Protein AF-A0A402BWG5-F1 (afdb_monomer_lite)

Structure (mmCIF, N/CA/C/O backbone):
data_AF-A0A402BWG5-F1
#
_entry.id   AF-A0A402BWG5-F1
#
loop_
_atom_site.group_PDB
_atom_site.id
_atom_site.type_symbol
_atom_site.label_atom_id
_atom_site.label_alt_id
_atom_site.label_comp_id
_atom_site.label_asym_id
_atom_site.label_entity_id
_atom_site.label_seq_id
_atom_site.pdbx_PDB_ins_code
_atom_site.Cartn_x
_atom_site.Cartn_y
_atom_site.Cartn_z
_atom_site.occupancy
_atom_site.B_iso_or_equiv
_atom_site.auth_seq_id
_atom_site.auth_comp_id
_atom_site.auth_asym_id
_atom_site.auth_atom_id
_atom_site.pdbx_PDB_model_num
ATOM 1 N N . MET A 1 1 ? 23.281 -3.514 -38.849 1.00 50.16 1 MET A N 1
ATOM 2 C CA . MET A 1 1 ? 23.095 -3.887 -37.431 1.00 50.16 1 MET A CA 1
ATOM 3 C C . MET A 1 1 ? 21.697 -4.448 -37.285 1.00 50.16 1 MET A C 1
ATOM 5 O O . MET A 1 1 ? 20.755 -3.724 -37.580 1.00 50.16 1 MET A O 1
ATOM 9 N N . THR A 1 2 ? 21.556 -5.719 -36.915 1.00 50.47 2 THR A N 1
ATOM 10 C CA . THR A 1 2 ? 20.242 -6.296 -36.602 1.00 50.47 2 THR A CA 1
ATOM 11 C C . THR A 1 2 ? 19.797 -5.735 -35.250 1.00 50.47 2 THR A C 1
ATOM 13 O O . THR A 1 2 ? 20.552 -5.877 -34.286 1.00 50.47 2 THR A O 1
ATOM 16 N N . PRO A 1 3 ? 18.654 -5.038 -35.162 1.00 55.41 3 PRO A N 1
ATOM 17 C CA . PRO A 1 3 ? 18.152 -4.541 -33.888 1.00 55.41 3 PRO A CA 1
ATOM 18 C C . PRO A 1 3 ? 17.793 -5.724 -32.986 1.00 55.41 3 PRO A C 1
ATOM 20 O O . PRO A 1 3 ? 17.192 -6.694 -33.445 1.00 55.41 3 PRO A O 1
ATOM 23 N N . MET A 1 4 ? 18.189 -5.645 -31.717 1.00 57.97 4 MET A N 1
ATOM 24 C CA . MET A 1 4 ? 17.785 -6.623 -30.716 1.00 57.97 4 MET A CA 1
ATOM 25 C C . MET A 1 4 ? 16.373 -6.289 -30.253 1.00 57.97 4 MET A C 1
ATOM 27 O O . MET A 1 4 ? 16.090 -5.145 -29.894 1.00 57.97 4 MET A O 1
ATOM 31 N N . PHE A 1 5 ? 15.490 -7.277 -30.287 1.00 58.53 5 PHE A N 1
ATOM 32 C CA . PHE A 1 5 ? 14.117 -7.126 -29.841 1.00 58.53 5 PHE A CA 1
ATOM 33 C C . PHE A 1 5 ? 13.966 -7.716 -28.448 1.00 58.53 5 PHE A C 1
ATOM 35 O O . PHE A 1 5 ? 14.447 -8.816 -28.158 1.00 58.53 5 PHE A O 1
ATOM 42 N N . PHE A 1 6 ? 13.270 -6.978 -27.599 1.00 61.81 6 PHE A N 1
ATOM 43 C CA . PHE A 1 6 ? 12.939 -7.403 -26.256 1.00 61.81 6 PHE A CA 1
ATOM 44 C C . PHE A 1 6 ? 11.432 -7.255 -26.058 1.00 61.81 6 PHE A C 1
ATOM 46 O O . PHE A 1 6 ? 10.832 -6.238 -26.418 1.00 61.81 6 PHE A O 1
ATOM 53 N N . GLU A 1 7 ? 10.837 -8.292 -25.491 1.00 60.81 7 GLU A N 1
ATOM 54 C CA . GLU A 1 7 ? 9.484 -8.272 -24.966 1.00 60.81 7 GLU A CA 1
ATOM 55 C C . GLU A 1 7 ? 9.582 -8.109 -23.459 1.00 60.81 7 GLU A C 1
ATOM 57 O O . GLU A 1 7 ? 10.241 -8.884 -22.771 1.00 60.81 7 GLU A O 1
ATOM 62 N N . PHE A 1 8 ? 8.917 -7.096 -22.936 1.00 64.94 8 PHE A N 1
ATOM 63 C CA . PHE A 1 8 ? 8.830 -6.866 -21.510 1.00 64.94 8 PHE A CA 1
ATOM 64 C C . PHE A 1 8 ? 7.376 -7.038 -21.112 1.00 64.94 8 PHE A C 1
ATOM 66 O O . PHE A 1 8 ? 6.477 -6.471 -21.728 1.00 64.94 8 PHE A O 1
ATOM 73 N N . THR A 1 9 ? 7.127 -7.845 -20.095 1.00 60.91 9 THR A N 1
ATOM 74 C CA . THR A 1 9 ? 5.796 -7.986 -19.519 1.00 60.91 9 THR A CA 1
ATOM 75 C C . THR A 1 9 ? 5.826 -7.367 -18.136 1.00 60.91 9 THR A C 1
ATOM 77 O O . THR A 1 9 ? 6.516 -7.844 -17.241 1.00 60.91 9 THR A O 1
ATOM 80 N N . PHE A 1 10 ? 5.071 -6.291 -17.963 1.00 60.91 10 PHE A N 1
ATOM 81 C CA . PHE A 1 10 ? 4.740 -5.775 -16.648 1.00 60.91 10 PHE A CA 1
ATOM 82 C C . PHE A 1 10 ? 3.522 -6.536 -16.162 1.00 60.91 10 PHE A C 1
ATOM 84 O O . PHE A 1 10 ? 2.439 -6.437 -16.735 1.00 60.91 10 PHE A O 1
ATOM 91 N N . SER A 1 11 ? 3.706 -7.333 -15.123 1.00 56.22 11 SER A N 1
ATOM 92 C CA . SER A 1 11 ? 2.601 -7.994 -14.453 1.00 56.22 11 SER A CA 1
ATOM 93 C C . SER A 1 11 ? 2.355 -7.336 -13.106 1.00 56.22 11 SER A C 1
ATOM 95 O O . SER A 1 11 ? 3.247 -6.755 -12.485 1.00 56.22 11 SER A O 1
ATOM 97 N N . TYR A 1 12 ? 1.108 -7.384 -12.666 1.00 59.41 12 TYR A N 1
ATOM 98 C CA . TYR A 1 12 ? 0.710 -6.771 -11.417 1.00 59.41 12 TYR A CA 1
ATOM 99 C C . TYR A 1 12 ? -0.179 -7.709 -10.600 1.00 59.41 12 TYR A C 1
ATOM 101 O O . TYR A 1 12 ? -0.837 -8.597 -11.137 1.00 59.41 12 TYR A O 1
ATOM 109 N N . ASP A 1 13 ? -0.154 -7.527 -9.282 1.00 50.00 13 ASP A N 1
ATOM 110 C CA . ASP A 1 13 ? -0.846 -8.349 -8.294 1.00 50.00 13 ASP A CA 1
ATOM 111 C C . ASP A 1 13 ? -2.076 -7.606 -7.733 1.00 50.00 13 ASP A C 1
ATOM 113 O O . ASP A 1 13 ? -1.952 -6.860 -6.768 1.00 50.00 13 ASP A O 1
ATOM 117 N N . ALA A 1 14 ? -3.234 -7.769 -8.393 1.00 41.91 14 ALA A N 1
ATOM 118 C CA . ALA A 1 14 ? -4.644 -7.524 -8.000 1.00 41.91 14 ALA A CA 1
ATOM 119 C C . ALA A 1 14 ? -5.084 -6.300 -7.140 1.00 41.91 14 ALA A C 1
ATOM 121 O O . ALA A 1 14 ? -6.280 -6.120 -6.930 1.00 41.91 14 ALA A O 1
ATOM 122 N N . ARG A 1 15 ? -4.201 -5.435 -6.645 1.00 49.88 15 ARG A N 1
ATOM 123 C CA . ARG A 1 15 ? -4.491 -4.306 -5.743 1.00 49.88 15 ARG A CA 1
ATOM 124 C C . ARG A 1 15 ? -4.200 -2.919 -6.330 1.00 49.88 15 ARG A C 1
ATOM 126 O O . ARG A 1 15 ? -3.782 -2.033 -5.591 1.00 49.88 15 ARG A O 1
ATOM 133 N N . PHE A 1 16 ? -4.402 -2.713 -7.633 1.00 58.81 16 PHE A N 1
ATOM 134 C CA . PHE A 1 16 ? -4.144 -1.404 -8.229 1.00 58.81 16 PHE A CA 1
ATOM 135 C C . PHE A 1 16 ? -5.175 -0.435 -7.675 1.00 58.81 16 PHE A C 1
ATOM 137 O O . PHE A 1 16 ? -6.384 -0.663 -7.794 1.00 58.81 16 PHE A O 1
ATOM 144 N N . THR A 1 17 ? -4.710 0.673 -7.111 1.00 59.78 17 THR A N 1
ATOM 145 C CA . THR A 1 17 ? -5.584 1.835 -7.004 1.00 59.78 17 THR A CA 1
ATOM 146 C C . THR A 1 17 ? -5.885 2.328 -8.422 1.00 59.78 17 THR A C 1
ATOM 148 O O . THR A 1 17 ? -5.058 2.217 -9.333 1.00 59.78 17 THR A O 1
ATOM 151 N N . LYS A 1 18 ? -7.085 2.875 -8.653 1.00 62.50 18 LYS A N 1
ATOM 152 C CA . LYS A 1 18 ? -7.446 3.434 -9.971 1.00 62.50 18 LYS A CA 1
ATOM 153 C C . LYS A 1 18 ? -6.444 4.500 -10.447 1.00 62.50 18 LYS A C 1
ATOM 155 O O . LYS A 1 18 ? -6.257 4.665 -11.649 1.00 62.50 18 LYS A O 1
ATOM 160 N N . GLU A 1 19 ? -5.797 5.195 -9.514 1.00 68.25 19 GLU A N 1
ATOM 161 C CA . GLU A 1 19 ? -4.813 6.249 -9.780 1.00 68.25 19 GLU A CA 1
ATOM 162 C C . GLU A 1 19 ? -3.501 5.709 -10.357 1.00 68.25 19 GLU A C 1
ATOM 164 O O . GLU A 1 19 ? -2.990 6.240 -11.343 1.00 68.25 19 GLU A O 1
ATOM 169 N N . GLU A 1 20 ? -2.976 4.623 -9.793 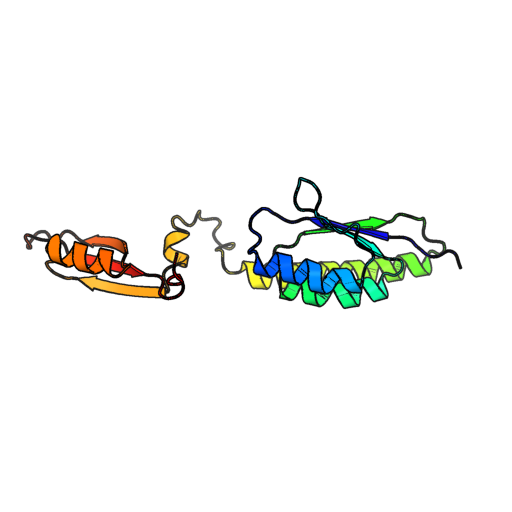1.00 68.00 20 GLU A N 1
ATOM 170 C CA . GLU A 1 20 ? -1.760 3.967 -10.280 1.00 68.00 20 GLU A CA 1
ATOM 171 C C . GLU A 1 20 ? -1.964 3.361 -11.681 1.00 68.00 20 GLU A C 1
ATOM 173 O O . GLU A 1 20 ? -1.091 3.483 -12.541 1.00 68.00 20 GLU A O 1
ATOM 178 N N . GLY A 1 21 ? -3.142 2.783 -11.947 1.00 64.62 21 GLY A N 1
ATOM 179 C CA . GLY A 1 21 ? -3.507 2.301 -13.284 1.00 64.62 21 GLY A CA 1
ATOM 180 C C . GLY A 1 21 ? -3.576 3.435 -14.316 1.00 64.62 21 GLY A C 1
ATOM 181 O O . GLY A 1 21 ? -2.997 3.332 -15.396 1.00 64.62 21 GLY A O 1
ATOM 182 N N . ALA A 1 22 ? -4.205 4.562 -13.965 1.00 69.00 22 ALA A N 1
ATOM 183 C CA . ALA A 1 22 ? -4.251 5.745 -14.828 1.00 69.00 22 ALA A CA 1
ATOM 184 C C . ALA A 1 22 ? -2.854 6.344 -15.083 1.00 69.00 22 ALA A C 1
ATOM 186 O O . ALA A 1 22 ? -2.560 6.805 -16.193 1.00 69.00 22 ALA A O 1
ATOM 187 N N . PHE A 1 23 ? -1.967 6.312 -14.082 1.00 75.00 23 PHE A N 1
ATOM 188 C CA . PHE A 1 23 ? -0.571 6.710 -14.245 1.00 75.0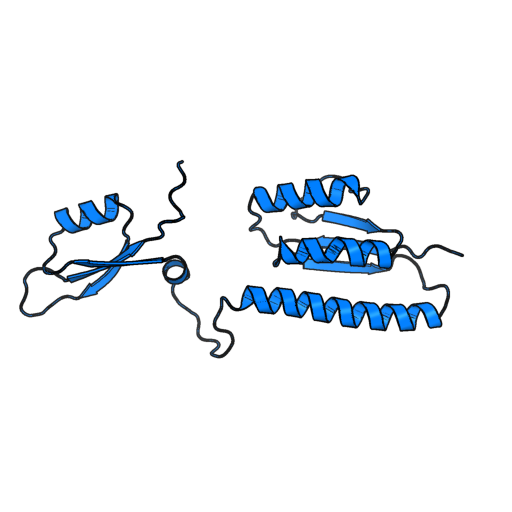0 23 PHE A CA 1
ATOM 189 C C . PHE A 1 23 ? 0.158 5.814 -15.248 1.00 75.00 23 PHE A C 1
ATOM 191 O O . PHE A 1 23 ? 0.788 6.338 -16.160 1.00 75.00 23 PHE A O 1
ATOM 198 N N . LEU A 1 24 ? 0.049 4.489 -15.133 1.00 67.88 24 LEU A N 1
ATOM 199 C CA . LEU A 1 24 ? 0.716 3.577 -16.064 1.00 67.88 24 LEU A CA 1
ATOM 200 C C . LEU A 1 24 ? 0.232 3.765 -17.498 1.00 67.88 24 LEU A C 1
ATOM 202 O O . LEU A 1 24 ? 1.062 3.918 -18.391 1.00 67.88 24 LEU A O 1
ATOM 206 N N . THR A 1 25 ? -1.081 3.847 -17.717 1.00 66.81 25 THR A N 1
ATOM 207 C CA . THR A 1 25 ? -1.640 4.071 -19.057 1.00 66.81 25 THR A CA 1
ATOM 208 C C . THR A 1 25 ? -1.179 5.410 -19.645 1.00 66.81 25 THR A C 1
ATOM 210 O O . THR A 1 25 ? -0.757 5.466 -20.798 1.00 66.81 25 THR A O 1
ATOM 213 N N . SER A 1 26 ? -1.184 6.491 -18.856 1.00 71.19 26 SER A N 1
ATOM 214 C CA . SER A 1 26 ? -0.749 7.819 -19.327 1.00 71.19 26 SER A CA 1
ATOM 215 C C . SER A 1 26 ? 0.767 7.954 -19.509 1.00 71.19 26 SER A C 1
ATOM 217 O O . SER A 1 26 ? 1.214 8.697 -20.381 1.00 71.19 26 SER A O 1
ATOM 219 N N . TYR A 1 27 ? 1.565 7.247 -18.707 1.00 72.25 27 TYR A N 1
ATOM 220 C CA . TYR A 1 27 ? 3.024 7.310 -18.745 1.00 72.25 27 TYR A CA 1
ATOM 221 C C . TYR A 1 27 ? 3.611 6.418 -19.845 1.00 72.25 27 TYR A C 1
ATOM 223 O O . TYR A 1 27 ? 4.553 6.816 -20.534 1.00 72.25 27 TYR A O 1
ATOM 231 N N . LEU A 1 28 ? 3.047 5.221 -20.021 1.00 67.19 28 LEU A N 1
ATOM 232 C CA . LEU A 1 28 ? 3.530 4.225 -20.972 1.00 67.19 28 LEU A CA 1
ATOM 233 C C . LEU A 1 28 ? 2.914 4.386 -22.367 1.00 67.19 28 LEU A C 1
ATOM 235 O O . LEU A 1 28 ? 3.634 4.205 -23.346 1.00 67.19 28 LEU A O 1
ATOM 239 N N . GLY A 1 29 ? 1.638 4.780 -22.470 1.00 61.91 29 GLY A N 1
ATOM 240 C CA . GLY A 1 29 ? 0.907 4.925 -23.740 1.00 61.91 29 GLY A CA 1
ATOM 241 C C . GLY A 1 29 ? 1.600 5.784 -24.811 1.00 61.91 29 GLY A C 1
ATOM 242 O O . GLY A 1 29 ? 1.681 5.365 -25.963 1.00 61.91 29 GLY A O 1
ATOM 243 N N . PRO A 1 30 ? 2.171 6.961 -24.484 1.00 64.38 30 PRO A N 1
ATOM 244 C CA . PRO A 1 30 ? 2.877 7.767 -25.478 1.00 64.38 30 PRO A CA 1
ATOM 245 C C . PRO A 1 30 ? 4.289 7.253 -25.806 1.00 64.38 30 PRO A C 1
ATOM 247 O O . PRO A 1 30 ? 4.845 7.625 -26.841 1.00 64.38 30 PRO A O 1
ATOM 250 N N . LYS A 1 31 ? 4.898 6.444 -24.928 1.00 62.47 31 LYS A N 1
ATOM 251 C CA . LYS A 1 31 ? 6.312 6.031 -25.020 1.00 62.47 31 LYS A CA 1
ATOM 252 C C . LYS A 1 31 ? 6.501 4.658 -25.651 1.00 62.47 31 LYS A C 1
ATOM 254 O O . LYS A 1 31 ? 7.502 4.409 -26.322 1.00 62.47 31 LYS A O 1
ATOM 259 N N . PHE A 1 32 ? 5.525 3.782 -25.472 1.00 58.53 32 PHE A N 1
ATOM 260 C CA . PHE A 1 32 ? 5.537 2.428 -25.985 1.00 58.53 32 PHE A CA 1
ATOM 261 C C . PHE A 1 32 ? 4.262 2.216 -26.787 1.00 58.53 32 PHE A C 1
ATOM 263 O O . PHE A 1 32 ? 3.189 2.615 -26.353 1.00 58.53 32 PHE A O 1
ATOM 270 N N . ARG A 1 33 ? 4.365 1.587 -27.964 1.00 48.53 33 ARG A N 1
ATOM 271 C CA . ARG A 1 33 ? 3.175 1.068 -28.651 1.00 48.53 33 ARG A CA 1
ATOM 272 C C . ARG A 1 33 ? 2.646 -0.087 -27.806 1.00 48.53 33 ARG A C 1
ATOM 274 O O . ARG A 1 33 ? 3.070 -1.223 -27.999 1.00 48.53 33 ARG A O 1
ATOM 281 N N . LEU A 1 34 ? 1.831 0.236 -26.815 1.00 50.94 34 LEU A N 1
ATOM 282 C CA . LEU A 1 34 ? 1.078 -0.728 -26.043 1.00 50.94 34 LEU A CA 1
ATOM 283 C C . LEU A 1 34 ? -0.031 -1.268 -26.947 1.00 50.94 34 LEU A C 1
ATOM 285 O O . LEU A 1 34 ? -0.706 -0.517 -27.646 1.00 50.94 34 LEU A O 1
ATOM 289 N N . GLU A 1 35 ? -0.204 -2.583 -26.965 1.00 51.03 35 GLU A N 1
ATOM 290 C CA . GLU A 1 35 ? -1.532 -3.128 -27.221 1.00 51.03 35 GLU A CA 1
ATOM 291 C C . GLU A 1 35 ? -2.339 -2.734 -25.972 1.00 51.03 35 GLU A C 1
ATOM 293 O O . GLU A 1 35 ? -2.055 -3.200 -24.873 1.00 51.03 35 GLU A O 1
ATOM 298 N N . ASP A 1 36 ? -3.188 -1.716 -26.129 1.00 53.28 36 ASP A N 1
ATOM 299 C CA . ASP A 1 36 ? -3.572 -0.718 -25.112 1.00 53.28 36 ASP A CA 1
ATOM 300 C C . ASP A 1 36 ? -4.448 -1.198 -23.938 1.00 53.28 36 ASP A C 1
ATOM 302 O O . ASP A 1 36 ? -4.932 -0.378 -23.157 1.00 53.28 36 ASP A O 1
ATOM 306 N N . GLU A 1 37 ? -4.630 -2.499 -23.736 1.00 56.34 37 GLU A N 1
ATOM 307 C CA . GLU A 1 37 ? -5.410 -3.005 -22.607 1.00 56.34 37 GLU A CA 1
ATOM 308 C C . GLU A 1 37 ? -4.619 -4.055 -21.827 1.00 56.34 37 GLU A C 1
ATOM 310 O O . GLU A 1 37 ? -3.964 -4.912 -22.431 1.00 56.34 37 GLU A O 1
ATOM 315 N N . PRO A 1 38 ? -4.642 -3.995 -20.480 1.00 59.78 38 PRO A N 1
ATOM 316 C CA . PRO A 1 38 ? -4.123 -5.097 -19.696 1.00 59.78 38 PRO A CA 1
ATOM 317 C C . PRO A 1 38 ? -4.846 -6.378 -20.119 1.00 59.78 38 PRO A C 1
ATOM 319 O O . PRO A 1 38 ? -6.049 -6.357 -20.383 1.00 59.78 38 PRO A O 1
ATOM 322 N N . ASP A 1 39 ? -4.123 -7.496 -20.174 1.00 64.12 39 ASP A N 1
ATOM 323 C CA . ASP A 1 39 ? -4.769 -8.782 -20.428 1.00 64.12 39 ASP A CA 1
ATOM 324 C C . ASP A 1 39 ? -5.813 -9.104 -19.338 1.00 64.12 39 ASP A C 1
ATOM 326 O O . ASP A 1 39 ? -5.920 -8.418 -18.319 1.00 64.12 39 ASP A O 1
ATOM 330 N N . GLU A 1 40 ? -6.582 -10.182 -19.513 1.00 59.81 40 GLU A N 1
ATOM 331 C CA . GLU A 1 40 ? -7.582 -10.630 -18.525 1.00 59.81 40 GLU A CA 1
ATOM 332 C C . GLU A 1 40 ? -7.001 -10.836 -17.106 1.00 59.81 40 GLU A C 1
ATOM 334 O O . GLU A 1 40 ? -7.746 -10.980 -16.138 1.00 59.81 40 GLU A O 1
ATOM 339 N N . GLN A 1 41 ? -5.670 -10.852 -16.970 1.00 58.53 41 GLN A N 1
ATOM 340 C CA . GLN A 1 41 ? -4.925 -11.010 -15.724 1.00 58.53 41 GLN A CA 1
ATOM 341 C C . GLN A 1 41 ? -4.280 -9.699 -15.234 1.00 58.53 41 GLN A C 1
ATOM 343 O O . GLN A 1 41 ? -3.497 -9.731 -14.283 1.00 58.53 41 GLN A O 1
ATOM 348 N N . GLY A 1 42 ? -4.592 -8.550 -15.840 1.00 61.25 42 GLY A N 1
ATOM 349 C CA . GLY A 1 42 ? -4.077 -7.250 -15.412 1.00 61.25 42 GLY A CA 1
ATOM 350 C C . GLY A 1 42 ? -2.642 -6.956 -15.863 1.00 61.25 42 GLY A C 1
ATOM 351 O O . GLY A 1 42 ? -1.977 -6.125 -15.242 1.00 61.25 42 GLY A O 1
ATOM 352 N N . ARG A 1 43 ? -2.117 -7.659 -16.877 1.00 62.75 43 ARG A N 1
ATOM 353 C CA . ARG A 1 43 ? -0.718 -7.523 -17.316 1.00 62.75 43 ARG A CA 1
ATOM 354 C C . ARG A 1 43 ? -0.595 -6.618 -18.530 1.00 62.75 43 ARG A C 1
ATOM 356 O O . ARG A 1 43 ? -1.300 -6.792 -19.518 1.00 62.75 43 ARG A O 1
ATOM 363 N N . TYR A 1 44 ? 0.382 -5.723 -18.485 1.00 64.06 44 TYR A N 1
ATOM 364 C CA . TYR A 1 44 ? 0.748 -4.842 -19.585 1.00 64.06 44 TYR A CA 1
ATOM 365 C C . TYR A 1 44 ? 1.952 -5.417 -20.326 1.00 64.06 44 TYR A C 1
ATOM 367 O O . TYR A 1 44 ? 3.019 -5.629 -19.745 1.00 64.06 44 TYR A O 1
ATOM 375 N N . LYS A 1 45 ? 1.805 -5.658 -21.628 1.00 63.75 45 LYS A N 1
ATOM 376 C CA . LYS A 1 45 ? 2.909 -6.109 -22.480 1.00 63.75 45 LYS A CA 1
ATOM 377 C C . LYS A 1 45 ? 3.492 -4.934 -23.240 1.00 63.75 45 LYS A C 1
ATOM 379 O O . LYS A 1 45 ? 2.804 -4.269 -24.004 1.00 63.75 45 LYS A O 1
ATOM 384 N N . ILE A 1 46 ? 4.780 -4.704 -23.040 1.00 65.12 46 ILE A N 1
ATOM 385 C CA . ILE A 1 46 ? 5.527 -3.609 -23.639 1.00 65.12 46 ILE A CA 1
ATOM 386 C C . ILE A 1 46 ? 6.633 -4.192 -24.508 1.00 65.12 46 ILE A C 1
ATOM 388 O O . ILE A 1 46 ? 7.591 -4.789 -24.019 1.00 65.12 46 ILE A O 1
ATOM 392 N N . ALA A 1 47 ? 6.540 -3.972 -25.814 1.00 61.53 47 ALA A N 1
ATOM 393 C CA . ALA A 1 47 ? 7.643 -4.251 -26.720 1.00 61.53 47 ALA A CA 1
ATOM 394 C C . ALA A 1 47 ? 8.529 -3.003 -26.839 1.00 61.53 47 ALA A C 1
ATOM 396 O O . ALA A 1 47 ? 8.067 -1.943 -27.267 1.00 61.53 47 ALA A O 1
ATOM 397 N N . SER A 1 48 ? 9.817 -3.126 -26.503 1.00 64.12 48 SER A N 1
ATOM 398 C CA . SER A 1 48 ? 10.802 -2.065 -26.749 1.00 64.12 48 SER A CA 1
ATOM 399 C C . SER A 1 48 ? 11.922 -2.559 -27.657 1.00 64.12 48 SER A C 1
ATOM 401 O O . SER A 1 48 ? 12.374 -3.702 -27.594 1.00 64.12 48 SER A O 1
ATOM 403 N N . ARG A 1 49 ? 12.379 -1.657 -28.528 1.00 60.47 49 ARG A N 1
ATOM 404 C CA . ARG A 1 49 ? 13.468 -1.900 -29.486 1.00 60.47 49 ARG A CA 1
ATOM 405 C C . ARG A 1 49 ? 14.849 -1.564 -28.915 1.00 60.47 49 ARG A C 1
ATOM 407 O O . ARG A 1 49 ? 15.840 -1.733 -29.617 1.00 60.47 49 ARG A O 1
ATOM 414 N N . SER A 1 50 ? 14.922 -1.031 -27.691 1.00 68.75 50 SER A N 1
ATOM 415 C CA . SER A 1 50 ? 16.182 -0.616 -27.067 1.00 68.75 50 SER A CA 1
ATOM 416 C C . SER A 1 50 ? 16.150 -0.748 -25.545 1.00 68.75 50 SER A C 1
ATOM 418 O O . SER A 1 50 ? 15.243 -0.235 -24.884 1.00 68.75 50 SER A O 1
ATOM 420 N N . TRP A 1 51 ? 17.191 -1.389 -25.005 1.00 67.50 51 TRP A N 1
ATOM 421 C CA . TRP A 1 51 ? 17.453 -1.501 -23.570 1.00 67.50 51 TRP A CA 1
ATOM 422 C C . TRP A 1 51 ? 17.690 -0.138 -22.908 1.00 67.50 51 TRP A C 1
ATOM 424 O O . TRP A 1 51 ? 17.189 0.103 -21.815 1.00 67.50 51 TRP A O 1
ATOM 434 N N . ASP A 1 52 ? 18.393 0.779 -23.577 1.00 69.94 52 ASP A N 1
ATOM 435 C CA . ASP A 1 52 ? 18.729 2.087 -22.999 1.00 69.94 52 ASP A CA 1
ATOM 436 C C . ASP A 1 52 ? 17.491 2.978 -22.839 1.00 69.94 52 ASP A C 1
ATOM 438 O O . ASP A 1 52 ? 17.323 3.639 -21.815 1.00 69.94 52 ASP A O 1
ATOM 442 N N . ILE A 1 53 ? 16.596 2.947 -23.834 1.00 68.75 53 ILE A N 1
ATOM 443 C CA . ILE A 1 53 ? 15.309 3.658 -23.788 1.00 68.75 53 ILE A CA 1
ATOM 444 C C . ILE A 1 53 ? 14.451 3.076 -22.663 1.00 68.75 53 ILE A C 1
ATOM 446 O O . ILE A 1 53 ? 13.947 3.803 -21.815 1.00 68.75 53 ILE A O 1
ATOM 450 N N . PHE A 1 54 ? 14.372 1.747 -22.602 1.00 70.69 54 PHE A N 1
ATOM 451 C CA . PHE A 1 54 ? 13.638 1.046 -21.558 1.00 70.69 54 PHE A CA 1
ATOM 452 C C . PHE A 1 54 ? 14.144 1.397 -20.150 1.00 70.69 54 PHE A C 1
ATOM 454 O O . PHE A 1 54 ? 13.362 1.816 -19.301 1.00 70.69 54 PHE A O 1
ATOM 461 N N . ARG A 1 55 ? 15.454 1.294 -19.897 1.00 70.50 55 ARG A N 1
ATOM 462 C CA . ARG A 1 55 ? 16.051 1.576 -18.582 1.00 70.50 55 ARG A CA 1
ATOM 463 C C . ARG A 1 55 ? 15.701 2.976 -18.075 1.00 70.50 55 ARG A C 1
ATOM 465 O O . ARG A 1 55 ? 15.448 3.142 -16.883 1.00 70.50 55 ARG A O 1
ATOM 472 N N . ALA A 1 56 ? 15.709 3.969 -18.964 1.00 72.69 56 ALA A N 1
ATOM 473 C CA . ALA A 1 56 ? 15.374 5.347 -18.618 1.00 72.69 56 ALA A CA 1
ATOM 474 C C . ALA A 1 56 ? 13.895 5.513 -18.227 1.00 72.69 56 ALA A C 1
ATOM 476 O O . ALA A 1 56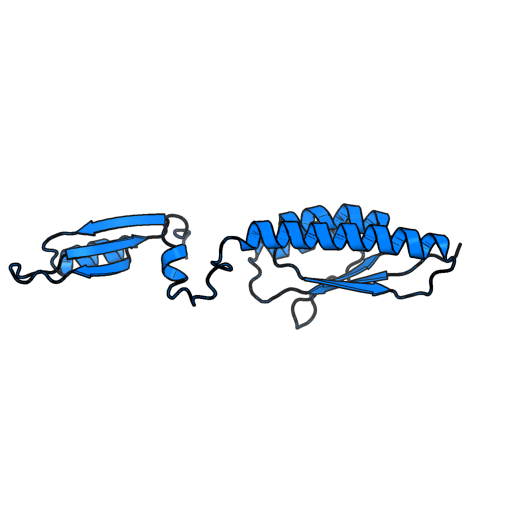 ? 13.580 6.290 -17.328 1.00 72.69 56 ALA A O 1
ATOM 477 N N . ASP A 1 57 ? 13.003 4.759 -18.867 1.00 71.31 57 ASP A N 1
ATOM 478 C CA . ASP A 1 57 ? 11.558 4.884 -18.681 1.00 71.31 57 ASP A CA 1
ATOM 479 C C . ASP A 1 57 ? 11.011 4.062 -17.506 1.00 71.31 57 ASP A C 1
ATOM 481 O O . ASP A 1 57 ? 9.965 4.399 -16.957 1.00 71.31 57 ASP A O 1
ATOM 485 N N . ILE A 1 58 ? 11.709 3.010 -17.079 1.00 71.75 58 ILE A N 1
ATOM 486 C CA . ILE A 1 58 ? 11.220 2.123 -16.015 1.00 71.75 58 ILE A CA 1
ATOM 487 C C . ILE A 1 58 ? 11.495 2.628 -14.600 1.00 71.75 58 ILE A C 1
ATOM 489 O O . ILE A 1 58 ? 10.718 2.329 -13.694 1.00 71.75 58 ILE A O 1
ATOM 493 N N . GLY A 1 59 ? 12.548 3.420 -14.387 1.00 71.00 59 GLY A N 1
ATOM 494 C CA . GLY A 1 59 ? 12.848 3.980 -13.061 1.00 71.00 59 GLY A CA 1
ATOM 495 C C . GLY A 1 59 ? 11.635 4.671 -12.411 1.00 71.00 59 GLY A C 1
ATOM 496 O O . GLY A 1 59 ? 11.224 4.262 -11.325 1.00 71.00 59 GLY A O 1
ATOM 497 N N . PRO A 1 60 ? 10.984 5.626 -13.102 1.00 76.25 60 PRO A N 1
ATOM 498 C CA . PRO A 1 60 ? 9.804 6.324 -12.582 1.00 76.25 60 PRO A CA 1
ATOM 499 C C . PRO A 1 60 ? 8.592 5.423 -12.304 1.00 76.25 60 PRO A C 1
ATOM 501 O O . PRO A 1 60 ? 7.723 5.788 -11.514 1.00 76.25 60 PRO A O 1
ATOM 504 N N . ILE A 1 61 ? 8.514 4.250 -12.941 1.00 75.00 61 ILE A N 1
ATOM 505 C CA . ILE A 1 61 ? 7.426 3.294 -12.715 1.00 75.00 61 ILE A CA 1
ATOM 506 C C . ILE A 1 61 ? 7.572 2.637 -11.351 1.00 75.00 61 ILE A C 1
ATOM 508 O O . ILE A 1 61 ? 6.601 2.600 -10.609 1.00 75.00 61 ILE A O 1
ATOM 512 N N . PHE A 1 62 ? 8.770 2.183 -10.983 1.00 71.62 62 PHE A N 1
ATOM 513 C CA . PHE A 1 62 ? 8.999 1.566 -9.673 1.00 71.62 62 PHE A CA 1
ATOM 514 C C . PHE A 1 62 ? 8.964 2.568 -8.515 1.00 71.62 62 PHE A C 1
ATOM 516 O O . PHE A 1 62 ? 8.687 2.182 -7.384 1.00 71.62 62 PHE A O 1
ATOM 523 N N . GLU A 1 63 ? 9.188 3.855 -8.786 1.00 72.62 63 GLU A N 1
ATOM 524 C CA . GLU A 1 63 ? 8.986 4.915 -7.793 1.00 72.62 63 GLU A CA 1
ATOM 525 C C . GLU A 1 63 ? 7.501 5.125 -7.462 1.00 72.62 63 GLU A C 1
ATOM 527 O O . GLU A 1 63 ? 7.158 5.341 -6.300 1.00 72.62 63 GLU A O 1
ATOM 532 N N . LYS A 1 64 ? 6.623 5.061 -8.474 1.00 72.69 64 LYS A N 1
ATOM 533 C CA . LYS A 1 64 ? 5.177 5.300 -8.325 1.00 72.69 64 LYS A CA 1
ATOM 534 C C . LYS A 1 64 ? 4.348 4.044 -8.077 1.00 72.69 64 LYS A C 1
ATOM 536 O O . LYS A 1 64 ? 3.289 4.138 -7.475 1.00 72.69 64 LYS A O 1
ATOM 541 N N . VAL A 1 65 ? 4.808 2.901 -8.576 1.00 72.12 65 VAL A N 1
ATOM 542 C CA . VAL A 1 65 ? 4.144 1.595 -8.510 1.00 72.12 65 VAL A CA 1
ATOM 543 C C . VAL A 1 65 ? 5.169 0.562 -8.020 1.00 72.12 65 VAL A C 1
ATOM 545 O O . VAL A 1 65 ? 5.671 -0.259 -8.790 1.00 72.12 65 VAL A O 1
ATOM 548 N N . PRO A 1 66 ? 5.515 0.589 -6.725 1.00 66.81 66 PRO A N 1
ATOM 549 C CA . PRO A 1 66 ? 6.585 -0.236 -6.154 1.00 66.81 66 PRO A CA 1
ATOM 550 C C . PRO A 1 66 ? 6.303 -1.741 -6.231 1.00 66.81 66 PRO A C 1
ATOM 552 O O . PRO A 1 66 ? 7.224 -2.547 -6.314 1.00 66.81 66 PRO A O 1
ATOM 555 N N . LEU A 1 67 ? 5.027 -2.134 -6.231 1.00 68.19 67 LEU A N 1
ATOM 556 C CA . LEU A 1 67 ? 4.599 -3.535 -6.278 1.00 68.19 67 LEU A CA 1
ATOM 557 C C . LEU A 1 67 ? 4.499 -4.098 -7.704 1.00 68.19 67 LEU A C 1
ATOM 559 O O . LEU A 1 67 ? 4.057 -5.235 -7.881 1.00 68.19 67 LEU A O 1
ATOM 563 N N . ALA A 1 68 ? 4.878 -3.323 -8.723 1.00 69.56 68 ALA A N 1
ATOM 564 C CA . ALA A 1 68 ? 4.928 -3.818 -10.091 1.00 69.56 68 ALA A CA 1
ATOM 565 C C . ALA A 1 68 ? 5.930 -4.980 -10.204 1.00 69.56 68 ALA A C 1
ATOM 567 O O . ALA A 1 68 ? 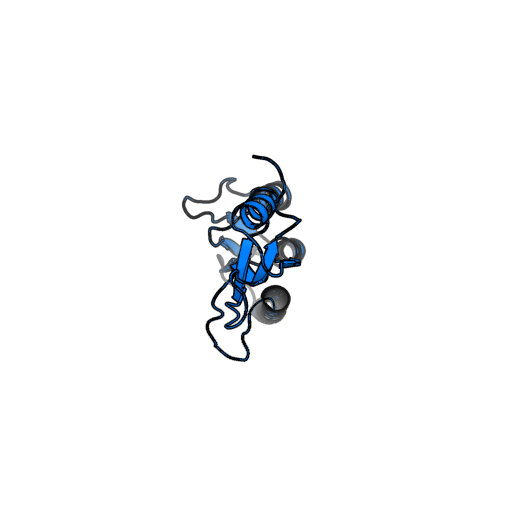7.024 -4.935 -9.642 1.00 69.56 68 ALA A O 1
ATOM 568 N N . LYS A 1 69 ? 5.565 -6.025 -10.950 1.00 69.38 69 LYS A N 1
ATOM 569 C CA . LYS A 1 69 ? 6.471 -7.115 -11.320 1.00 69.38 69 LYS A CA 1
ATOM 570 C C . LYS A 1 69 ? 6.906 -6.901 -12.765 1.00 69.38 69 LYS A C 1
ATOM 572 O O . LYS A 1 69 ? 6.091 -6.585 -13.631 1.00 69.38 69 LYS A O 1
ATOM 577 N N . LEU A 1 70 ? 8.199 -7.067 -13.018 1.00 71.62 70 LEU A N 1
ATOM 578 C CA . LEU A 1 70 ? 8.791 -6.922 -14.341 1.00 71.62 70 LEU A CA 1
ATOM 579 C C . LEU A 1 70 ? 9.362 -8.261 -14.796 1.00 71.62 70 LEU A C 1
ATOM 581 O O . LEU A 1 70 ? 10.336 -8.750 -14.230 1.00 71.62 70 LEU A O 1
ATOM 585 N N . ASP A 1 71 ? 8.781 -8.800 -15.860 1.00 68.25 71 ASP A N 1
ATOM 586 C CA . ASP A 1 71 ? 9.312 -9.927 -16.610 1.00 68.25 71 ASP A CA 1
ATOM 587 C C . ASP A 1 71 ? 9.983 -9.427 -17.891 1.00 68.25 71 ASP A C 1
ATOM 589 O O . ASP A 1 71 ? 9.394 -8.693 -18.688 1.00 68.25 71 ASP A O 1
ATOM 593 N N . ILE A 1 72 ? 11.226 -9.848 -18.113 1.00 68.62 72 ILE A N 1
ATOM 594 C CA . ILE A 1 72 ? 12.028 -9.461 -19.275 1.00 68.62 72 ILE A CA 1
ATOM 595 C C . ILE A 1 72 ? 12.263 -10.695 -20.140 1.00 68.62 72 ILE A C 1
ATOM 597 O O . ILE A 1 72 ? 12.820 -11.689 -19.675 1.00 68.62 72 ILE A O 1
ATOM 601 N N . ARG A 1 73 ? 11.871 -10.632 -21.413 1.00 66.88 73 ARG A N 1
ATOM 602 C CA . ARG A 1 73 ? 12.078 -11.691 -22.402 1.00 66.88 73 ARG A CA 1
ATOM 603 C C . ARG A 1 73 ? 12.861 -11.162 -23.593 1.00 66.88 73 ARG A C 1
ATOM 605 O O . ARG A 1 73 ? 12.498 -10.183 -24.239 1.00 66.88 73 ARG A O 1
ATOM 612 N N . GLN A 1 74 ? 13.948 -11.843 -23.919 1.00 65.62 74 GLN A N 1
ATOM 613 C CA . GLN A 1 74 ? 14.712 -11.571 -25.128 1.00 65.62 74 GLN A CA 1
ATOM 614 C C . GLN A 1 74 ? 14.045 -12.268 -26.322 1.00 65.62 74 GLN A C 1
ATOM 616 O O . GLN A 1 74 ? 13.816 -13.473 -26.277 1.00 65.62 74 GLN A O 1
ATOM 621 N N . LEU A 1 75 ? 13.745 -11.520 -27.390 1.00 61.88 75 LEU A N 1
ATOM 622 C CA . LEU A 1 75 ? 13.073 -12.046 -28.588 1.00 61.88 75 LEU A CA 1
ATOM 623 C C . LEU A 1 75 ? 14.034 -12.375 -29.742 1.00 61.88 75 LEU A C 1
ATOM 625 O O . LEU A 1 75 ? 13.618 -12.951 -30.743 1.00 61.88 75 LEU A O 1
ATOM 629 N N . SER A 1 76 ? 15.308 -11.992 -29.644 1.00 63.22 76 SER A N 1
ATOM 630 C CA . SER A 1 76 ? 16.292 -12.203 -30.714 1.00 63.22 76 SER A CA 1
ATOM 631 C C . SER A 1 76 ? 17.687 -12.457 -30.161 1.00 63.22 76 SER A C 1
ATOM 633 O O . SER A 1 76 ? 18.085 -11.790 -29.206 1.00 63.22 76 SER A O 1
ATOM 635 N N . GLU A 1 77 ? 18.454 -13.342 -30.797 1.00 63.75 77 GLU A N 1
ATOM 636 C CA . GLU A 1 77 ? 19.826 -13.644 -30.382 1.00 63.75 77 GLU A CA 1
ATOM 637 C C . GLU A 1 77 ? 20.751 -12.413 -30.433 1.00 63.75 77 GLU A C 1
ATOM 639 O O . GLU A 1 77 ? 20.621 -11.558 -31.320 1.00 63.75 77 GLU A O 1
ATOM 644 N N . PRO A 1 78 ? 21.714 -12.300 -29.499 1.00 62.22 78 PRO A N 1
ATOM 645 C CA . PRO A 1 78 ? 22.695 -11.232 -29.529 1.00 62.22 78 PRO A CA 1
ATOM 646 C C . PRO A 1 78 ? 23.610 -11.402 -30.735 1.00 62.22 78 PRO A C 1
ATOM 648 O O . PRO A 1 78 ? 24.328 -12.389 -30.844 1.00 62.22 78 PRO A O 1
ATOM 651 N N . ALA A 1 79 ? 23.665 -10.397 -31.606 1.00 59.41 79 ALA A N 1
ATOM 652 C CA . ALA A 1 79 ? 24.567 -10.437 -32.754 1.00 59.41 79 ALA A CA 1
ATOM 653 C C . ALA A 1 79 ? 26.062 -10.435 -32.355 1.00 59.41 79 ALA A C 1
ATOM 655 O O . ALA A 1 79 ? 26.897 -10.787 -33.182 1.00 59.41 79 ALA A O 1
ATOM 656 N N . HIS A 1 80 ? 26.418 -9.994 -31.135 1.00 65.25 80 HIS A N 1
ATOM 657 C CA . HIS A 1 80 ? 27.808 -9.848 -30.673 1.00 65.25 80 HIS A CA 1
ATOM 658 C C . HIS A 1 80 ? 27.977 -10.131 -29.167 1.00 65.25 80 HIS A C 1
ATOM 660 O O . HIS A 1 80 ? 27.248 -9.594 -28.334 1.00 65.25 80 HIS A O 1
ATOM 666 N N . TYR A 1 81 ? 29.023 -10.888 -28.814 1.00 59.19 81 TYR A N 1
ATOM 667 C CA . TYR A 1 81 ? 29.359 -11.284 -27.435 1.00 59.19 81 TYR A CA 1
ATOM 668 C C . TYR A 1 81 ? 29.672 -10.099 -26.500 1.00 59.19 81 TYR A C 1
ATOM 670 O O . TYR A 1 81 ? 29.209 -10.069 -25.365 1.00 59.19 81 TYR A O 1
ATOM 678 N N . HIS A 1 82 ? 30.395 -9.078 -26.978 1.00 60.56 82 HIS A N 1
ATOM 679 C CA . HIS A 1 82 ? 30.745 -7.899 -26.167 1.00 60.56 82 HIS A CA 1
ATOM 680 C C . HIS A 1 82 ? 29.514 -7.078 -25.741 1.00 60.56 82 HIS A C 1
ATOM 682 O O . HIS A 1 82 ? 29.467 -6.517 -24.646 1.00 60.56 82 HIS A O 1
ATOM 688 N N . PHE A 1 83 ? 28.493 -7.039 -26.601 1.00 64.88 83 PHE A N 1
ATOM 689 C CA . PHE A 1 83 ? 27.216 -6.421 -26.267 1.00 64.88 83 PHE A CA 1
ATOM 690 C C . PHE A 1 83 ? 26.501 -7.217 -25.172 1.00 64.88 83 PHE A C 1
ATOM 692 O O . PHE A 1 83 ? 26.034 -6.623 -24.206 1.00 64.88 83 PHE A O 1
ATOM 699 N N . LEU A 1 84 ? 26.479 -8.552 -25.282 1.00 65.06 84 LEU A N 1
ATOM 700 C CA . LEU A 1 84 ? 25.857 -9.432 -24.291 1.00 65.06 84 LEU A CA 1
ATOM 701 C C . LEU A 1 84 ? 26.487 -9.261 -22.902 1.00 65.06 84 LEU A C 1
ATOM 703 O O . LEU A 1 84 ? 25.763 -9.123 -21.926 1.00 65.06 84 LEU A O 1
ATOM 707 N N . THR A 1 85 ? 27.818 -9.206 -22.801 1.00 70.31 85 THR A N 1
ATOM 708 C CA . THR A 1 85 ? 28.500 -9.046 -21.505 1.00 70.31 85 THR A CA 1
ATOM 709 C C . THR A 1 85 ? 28.216 -7.699 -20.848 1.00 70.31 85 THR A C 1
ATOM 711 O O . THR A 1 85 ? 27.999 -7.641 -19.641 1.00 70.31 85 THR A O 1
ATOM 714 N N . LYS A 1 86 ? 28.183 -6.614 -21.636 1.00 73.69 86 LYS A N 1
ATOM 715 C CA . LYS A 1 86 ? 27.835 -5.282 -21.124 1.00 73.69 86 LYS A CA 1
ATOM 716 C C . LYS A 1 86 ? 26.372 -5.239 -20.682 1.00 73.69 86 LYS A C 1
ATOM 718 O O . LYS A 1 86 ? 26.076 -4.771 -19.591 1.00 73.69 86 LYS A O 1
ATOM 723 N N . TRP A 1 87 ? 25.482 -5.776 -21.511 1.00 70.12 87 TRP A N 1
ATOM 724 C CA . TRP A 1 87 ? 24.055 -5.847 -21.224 1.00 70.12 87 TRP A CA 1
ATOM 725 C C . TRP A 1 87 ? 23.758 -6.671 -19.969 1.00 70.12 87 TRP A C 1
ATOM 727 O O . TRP A 1 87 ? 23.004 -6.205 -19.128 1.00 70.12 87 TRP A O 1
ATOM 737 N N . LEU A 1 88 ? 24.394 -7.833 -19.783 1.00 71.75 88 LEU A N 1
ATOM 738 C CA . LEU A 1 88 ? 24.233 -8.650 -18.573 1.00 71.75 88 LEU A CA 1
ATOM 739 C C . LEU A 1 88 ? 24.658 -7.893 -17.307 1.00 71.75 88 LEU A C 1
ATOM 741 O O . LEU A 1 88 ? 23.938 -7.922 -16.313 1.00 71.75 88 LEU A O 1
ATOM 745 N N . ALA A 1 89 ? 25.789 -7.182 -17.352 1.00 75.81 89 ALA A N 1
ATOM 746 C CA . ALA A 1 89 ? 26.251 -6.370 -16.226 1.00 75.81 89 ALA A CA 1
ATOM 747 C C . ALA A 1 89 ? 25.295 -5.198 -15.931 1.00 75.81 89 ALA A C 1
ATOM 749 O O . ALA A 1 89 ? 24.940 -4.953 -14.776 1.00 75.81 89 ALA A O 1
ATOM 750 N N . ASP A 1 90 ? 24.830 -4.507 -16.977 1.00 75.25 90 ASP A N 1
ATOM 751 C CA . ASP A 1 90 ? 23.865 -3.412 -16.855 1.00 75.25 90 ASP A CA 1
ATOM 752 C C . ASP A 1 90 ? 22.506 -3.904 -16.329 1.00 75.25 90 ASP A C 1
ATOM 754 O O . ASP A 1 90 ? 21.887 -3.236 -15.499 1.00 75.25 90 ASP A O 1
ATOM 758 N N . MET A 1 91 ? 22.049 -5.076 -16.777 1.00 72.06 91 MET A N 1
ATOM 759 C CA . MET A 1 91 ? 20.835 -5.727 -16.291 1.00 72.06 91 MET A CA 1
ATOM 760 C C . MET A 1 91 ? 20.945 -6.115 -14.827 1.00 72.06 91 MET A C 1
ATOM 762 O O . MET A 1 91 ? 20.015 -5.859 -14.071 1.00 72.06 91 MET A O 1
ATOM 766 N N . GLN A 1 92 ? 22.063 -6.714 -14.422 1.00 76.06 92 GLN A N 1
ATOM 767 C CA . GLN A 1 92 ? 22.261 -7.129 -13.040 1.00 76.06 92 GLN A CA 1
ATOM 768 C C . GLN A 1 92 ? 22.199 -5.921 -12.096 1.00 76.06 92 GLN A C 1
ATOM 770 O O . GLN A 1 92 ? 21.400 -5.919 -11.164 1.00 76.06 92 GLN A O 1
ATOM 775 N N . SER A 1 93 ? 22.937 -4.850 -12.408 1.00 77.38 93 SER A N 1
ATOM 776 C CA . SER A 1 93 ? 22.893 -3.605 -11.629 1.00 77.38 93 SER A CA 1
ATOM 777 C C . SER A 1 93 ? 21.498 -2.967 -11.613 1.00 77.38 93 SER A C 1
ATOM 779 O O . SER A 1 93 ? 21.077 -2.373 -10.620 1.00 77.38 93 SER A O 1
ATOM 781 N N . PHE A 1 94 ? 20.755 -3.069 -12.715 1.00 75.38 94 PHE A N 1
ATOM 782 C CA . PHE A 1 94 ? 19.391 -2.561 -12.792 1.00 75.38 94 PHE A CA 1
ATOM 783 C C . PHE A 1 94 ? 18.408 -3.374 -11.937 1.00 75.38 94 PHE A C 1
ATOM 785 O O . PHE A 1 94 ? 17.606 -2.781 -11.218 1.00 75.38 94 PHE A O 1
ATOM 792 N N . MET A 1 95 ? 18.497 -4.705 -11.974 1.00 73.69 95 MET A N 1
ATOM 793 C CA . MET A 1 95 ? 17.676 -5.596 -11.152 1.00 73.69 95 MET A CA 1
ATOM 794 C C . MET A 1 95 ? 17.958 -5.401 -9.659 1.00 73.69 95 MET A C 1
ATOM 796 O O . MET A 1 95 ? 17.018 -5.355 -8.873 1.00 73.69 95 MET A O 1
ATOM 800 N N . GLU A 1 96 ? 19.223 -5.205 -9.277 1.00 79.12 96 GLU A N 1
ATOM 801 C CA . GLU A 1 96 ? 19.612 -4.867 -7.900 1.00 79.12 96 GLU A CA 1
ATOM 802 C C . GLU A 1 96 ? 18.972 -3.550 -7.439 1.00 79.12 96 GLU A C 1
ATOM 804 O O . GLU A 1 96 ? 18.400 -3.488 -6.355 1.00 79.12 96 GLU A O 1
ATOM 809 N N . ARG A 1 97 ? 18.966 -2.512 -8.286 1.00 76.69 97 ARG A N 1
ATOM 810 C CA . ARG A 1 97 ? 18.303 -1.235 -7.966 1.00 76.69 97 ARG A CA 1
ATOM 811 C C . ARG A 1 97 ? 16.788 -1.362 -7.820 1.00 76.69 97 ARG A C 1
ATOM 813 O O . ARG A 1 97 ? 16.213 -0.701 -6.961 1.00 76.69 97 ARG A O 1
ATOM 820 N N . ILE A 1 98 ? 16.134 -2.165 -8.662 1.00 71.81 98 ILE A N 1
ATOM 821 C CA . ILE A 1 98 ? 14.692 -2.428 -8.529 1.00 71.81 98 ILE A CA 1
ATOM 822 C C . ILE A 1 98 ? 14.415 -3.127 -7.199 1.00 71.81 98 ILE A C 1
ATOM 824 O O . ILE A 1 98 ? 13.529 -2.700 -6.464 1.00 71.81 98 ILE A O 1
ATOM 828 N N . ASP A 1 99 ? 15.198 -4.154 -6.871 1.00 73.06 99 ASP A N 1
ATOM 829 C CA . ASP A 1 99 ? 15.074 -4.899 -5.620 1.00 73.06 99 ASP A CA 1
ATOM 830 C C . ASP A 1 99 ? 15.311 -4.001 -4.392 1.00 73.06 99 ASP A C 1
ATOM 832 O O . ASP A 1 99 ? 14.573 -4.085 -3.414 1.00 73.06 99 ASP A O 1
ATOM 836 N N . GLU A 1 100 ? 16.266 -3.068 -4.446 1.00 72.88 100 GLU A N 1
ATOM 837 C CA . GLU A 1 100 ? 16.473 -2.063 -3.394 1.00 72.88 100 GLU A CA 1
ATOM 838 C C . GLU A 1 100 ? 15.272 -1.126 -3.221 1.00 72.88 100 GLU A C 1
ATOM 840 O O . GLU A 1 100 ? 14.837 -0.902 -2.092 1.00 72.88 100 GLU A O 1
ATOM 845 N N . VAL A 1 101 ? 14.708 -0.594 -4.313 1.00 68.69 101 VAL A N 1
ATOM 846 C CA . VAL A 1 101 ? 13.518 0.277 -4.265 1.00 68.69 101 VAL A CA 1
ATOM 847 C C . VAL A 1 101 ? 12.314 -0.489 -3.717 1.00 68.69 101 VAL A C 1
ATOM 849 O O . VAL A 1 101 ? 11.590 0.022 -2.859 1.00 68.69 101 VAL A O 1
ATOM 852 N N . GLN A 1 102 ? 12.136 -1.738 -4.150 1.00 65.19 102 GLN A N 1
ATOM 853 C CA . GLN A 1 102 ? 11.098 -2.622 -3.635 1.00 65.19 102 GLN A CA 1
ATOM 854 C C . GLN A 1 102 ? 11.298 -2.878 -2.142 1.00 65.19 102 GLN A C 1
ATOM 856 O O . GLN A 1 102 ? 10.394 -2.604 -1.356 1.00 65.19 102 GLN A O 1
ATOM 861 N N . LYS A 1 103 ? 12.485 -3.309 -1.703 1.00 65.12 103 LYS A N 1
ATOM 862 C CA . LYS A 1 103 ? 12.801 -3.528 -0.280 1.00 65.12 103 LYS A CA 1
ATOM 863 C C . LYS A 1 103 ? 12.604 -2.270 0.563 1.00 65.12 103 LYS A C 1
ATOM 865 O O . LYS A 1 103 ? 11.994 -2.357 1.628 1.00 65.12 103 LYS A O 1
ATOM 870 N N . ALA A 1 104 ? 13.041 -1.109 0.073 1.00 62.22 104 ALA A N 1
ATOM 871 C CA . ALA A 1 104 ? 12.895 0.176 0.751 1.00 62.22 104 ALA A CA 1
ATOM 872 C C . ALA A 1 104 ? 11.427 0.516 1.049 1.00 62.22 104 ALA A C 1
ATOM 874 O O . ALA A 1 104 ? 11.117 0.992 2.141 1.00 62.22 104 ALA A O 1
ATOM 875 N N . GLN A 1 105 ? 10.519 0.223 0.115 1.00 57.00 105 GLN A N 1
ATOM 876 C CA . GLN A 1 105 ? 9.084 0.457 0.294 1.00 57.00 105 GLN A CA 1
ATOM 877 C C . GLN A 1 105 ? 8.355 -0.705 0.995 1.00 57.00 105 GLN A C 1
ATOM 879 O O . GLN A 1 105 ? 7.338 -0.493 1.654 1.00 57.00 105 GLN A O 1
ATOM 884 N N . THR A 1 106 ? 8.907 -1.923 0.943 1.00 49.03 106 THR A N 1
ATOM 885 C CA . THR A 1 106 ? 8.374 -3.107 1.648 1.00 49.03 106 THR A CA 1
ATOM 886 C C . THR A 1 106 ? 8.797 -3.162 3.125 1.00 49.03 106 THR A C 1
ATOM 888 O O . THR A 1 106 ? 8.299 -3.996 3.881 1.00 49.03 106 THR A O 1
ATOM 891 N N . HIS A 1 107 ? 9.646 -2.239 3.598 1.00 47.94 107 HIS A N 1
ATOM 892 C CA . HIS A 1 107 ? 10.020 -2.106 5.018 1.00 47.94 107 HIS A CA 1
ATOM 893 C C . HIS A 1 107 ? 8.857 -1.766 5.973 1.00 47.94 107 HIS A C 1
ATOM 895 O O . HIS A 1 107 ? 9.071 -1.624 7.175 1.00 47.94 107 HIS A O 1
ATOM 901 N N . LEU A 1 108 ? 7.618 -1.725 5.481 1.00 49.28 108 LEU A N 1
ATOM 902 C CA . LEU A 1 108 ? 6.410 -1.715 6.304 1.00 49.28 108 LEU A CA 1
ATOM 903 C C . LEU A 1 108 ? 6.076 -3.072 6.954 1.00 49.28 108 LEU A C 1
ATOM 905 O O . LEU A 1 108 ? 5.083 -3.151 7.676 1.00 49.28 108 LEU A O 1
ATOM 909 N N . PHE A 1 109 ? 6.868 -4.135 6.754 1.00 49.56 109 PHE A N 1
ATOM 910 C CA . PHE A 1 109 ? 6.576 -5.436 7.364 1.00 49.56 109 PHE A CA 1
ATOM 911 C C . PHE A 1 109 ? 7.790 -6.105 8.026 1.00 49.56 109 PHE A C 1
ATOM 913 O O . PHE A 1 109 ? 8.905 -6.108 7.508 1.00 49.56 109 PHE A O 1
ATOM 920 N N . ASN A 1 110 ? 7.551 -6.651 9.220 1.00 50.34 110 ASN A N 1
ATOM 921 C CA . ASN A 1 110 ? 8.515 -7.166 10.196 1.00 50.34 110 ASN A CA 1
ATOM 922 C C . ASN A 1 110 ? 9.281 -8.423 9.715 1.00 50.34 110 ASN A C 1
ATOM 924 O O . ASN A 1 110 ? 9.089 -9.521 10.229 1.00 50.34 110 ASN A O 1
ATOM 928 N N . HIS A 1 111 ? 10.177 -8.265 8.740 1.00 48.53 111 HIS A N 1
ATOM 929 C CA . HIS A 1 111 ? 10.956 -9.359 8.139 1.00 48.53 111 HIS A CA 1
ATOM 930 C C . HIS A 1 111 ? 12.105 -9.901 9.003 1.00 48.53 111 HIS A C 1
ATOM 932 O O . HIS A 1 111 ? 12.763 -10.857 8.611 1.00 48.53 111 HIS A O 1
ATOM 938 N N . LYS A 1 112 ? 12.393 -9.301 10.164 1.00 56.19 112 LYS A N 1
ATOM 939 C CA . LYS A 1 112 ? 13.484 -9.771 11.039 1.00 56.19 112 LYS A CA 1
ATOM 940 C C . LYS A 1 112 ? 13.052 -10.857 12.017 1.00 56.19 112 LYS A C 1
ATOM 942 O O . LYS A 1 112 ? 13.913 -11.519 12.588 1.00 56.19 112 LYS A O 1
ATOM 947 N N . CYS A 1 113 ? 11.750 -11.006 12.241 1.00 55.56 113 CYS A N 1
ATOM 948 C CA . CYS A 1 113 ? 11.240 -11.881 13.287 1.00 55.56 113 CYS A CA 1
ATOM 949 C C . CYS A 1 113 ? 10.388 -13.040 12.757 1.00 55.56 113 CYS A C 1
ATOM 951 O O . CYS A 1 113 ? 10.082 -13.917 13.553 1.00 55.56 113 CYS A O 1
ATOM 953 N N . ASP A 1 114 ? 9.987 -13.048 11.474 1.00 49.56 114 ASP A N 1
ATOM 954 C CA . ASP A 1 114 ? 9.042 -14.027 10.890 1.00 49.56 114 ASP A CA 1
ATOM 955 C C . ASP A 1 114 ? 7.799 -14.286 11.767 1.00 49.56 114 ASP A C 1
ATOM 957 O O . ASP A 1 114 ? 7.129 -15.315 11.684 1.00 49.56 114 ASP A O 1
ATOM 961 N N . VAL A 1 115 ? 7.463 -13.327 12.634 1.00 54.56 115 VAL A N 1
ATOM 962 C CA . VAL A 1 115 ? 6.276 -13.389 13.472 1.00 54.56 115 VAL A CA 1
ATOM 963 C C . VAL A 1 115 ? 5.134 -12.877 12.615 1.00 54.56 115 VAL A C 1
ATOM 965 O O . VAL A 1 115 ? 5.155 -11.729 12.166 1.00 54.56 115 VAL A O 1
ATOM 968 N N . HIS A 1 116 ? 4.130 -13.728 12.397 1.00 48.28 116 HIS A N 1
ATOM 969 C CA . HIS A 1 116 ? 2.836 -13.313 11.866 1.00 48.28 116 HIS A CA 1
ATOM 970 C C . HIS A 1 116 ? 2.380 -12.086 12.659 1.00 48.28 116 HIS A C 1
ATOM 972 O O . HIS A 1 116 ? 2.192 -12.196 13.865 1.00 48.28 116 HIS A O 1
ATOM 978 N N . VAL A 1 117 ? 2.252 -10.920 12.022 1.00 53.59 117 VAL A N 1
ATOM 979 C CA . VAL A 1 117 ? 1.719 -9.720 12.676 1.00 53.59 117 VAL A CA 1
ATOM 980 C C . VAL A 1 117 ? 0.195 -9.818 12.596 1.00 53.59 117 VAL A C 1
ATOM 982 O O . VAL A 1 117 ? -0.370 -9.505 11.544 1.00 53.59 117 VAL A O 1
ATOM 985 N N . PRO A 1 118 ? -0.516 -10.293 13.639 1.00 43.59 118 PRO A N 1
ATOM 986 C CA . PRO A 1 118 ? -1.962 -10.166 13.653 1.00 43.59 118 PRO A CA 1
ATOM 987 C C . PRO A 1 118 ? -2.309 -8.672 13.649 1.00 43.59 118 PRO A C 1
ATOM 989 O O . PRO A 1 118 ? -1.840 -7.913 14.492 1.00 43.59 118 PRO A O 1
ATOM 992 N N . GLY A 1 119 ? -3.134 -8.250 12.691 1.00 54.34 119 GLY A N 1
ATOM 993 C CA . GLY A 1 119 ? -3.696 -6.900 12.671 1.00 54.34 119 GLY A CA 1
ATOM 994 C C . GLY A 1 119 ? -3.038 -5.925 11.696 1.00 54.34 119 GLY A C 1
ATOM 995 O O . GLY A 1 119 ? -2.576 -4.867 12.108 1.00 54.34 119 GLY A O 1
ATOM 996 N N . PHE A 1 120 ? -3.150 -6.178 10.385 1.00 58.03 120 PHE A N 1
ATOM 997 C CA . PHE A 1 120 ? -3.040 -5.111 9.369 1.00 58.03 120 PHE A CA 1
ATOM 998 C C . PHE A 1 120 ? -3.931 -3.898 9.702 1.00 58.03 120 PHE A C 1
ATOM 1000 O O . PHE A 1 120 ? -3.580 -2.764 9.394 1.00 58.03 120 PHE A O 1
ATOM 1007 N N . GLY A 1 121 ? -5.053 -4.126 10.398 1.00 63.28 121 GLY A N 1
ATOM 1008 C CA . GLY A 1 121 ? -5.914 -3.064 10.913 1.00 63.28 121 GLY A CA 1
ATOM 1009 C C . GLY A 1 121 ? -5.236 -2.137 11.928 1.00 63.28 121 GLY A C 1
ATOM 1010 O O . GLY A 1 121 ? -5.598 -0.969 11.974 1.00 63.28 121 GLY A O 1
ATOM 1011 N N . LEU A 1 122 ? -4.236 -2.606 12.690 1.00 68.44 122 LEU A N 1
ATOM 1012 C CA . LEU A 1 122 ? -3.474 -1.755 13.613 1.00 68.44 122 LEU A CA 1
ATOM 1013 C C . LEU A 1 122 ? -2.487 -0.847 12.873 1.00 68.44 122 LEU A C 1
ATOM 1015 O O . LEU A 1 122 ? -2.329 0.306 13.255 1.00 68.44 122 LEU A O 1
ATOM 1019 N N . LEU A 1 123 ? -1.878 -1.332 11.784 1.00 71.19 123 LEU A N 1
ATOM 1020 C CA . LEU A 1 123 ? -0.996 -0.522 10.929 1.00 71.19 123 LEU A CA 1
ATOM 1021 C C . LEU A 1 123 ? -1.752 0.611 10.221 1.00 71.19 123 LEU A C 1
ATOM 1023 O O . LEU A 1 123 ? -1.156 1.615 9.848 1.00 71.19 123 LEU A O 1
ATOM 1027 N N . ALA A 1 124 ? -3.066 0.458 10.048 1.00 74.62 124 ALA A N 1
ATOM 1028 C CA . ALA A 1 124 ? -3.925 1.489 9.488 1.00 74.62 124 ALA A CA 1
ATOM 1029 C C . ALA A 1 124 ? -4.320 2.571 10.510 1.00 74.62 124 ALA A C 1
ATOM 1031 O O . ALA A 1 124 ? -4.947 3.549 10.118 1.00 74.62 124 ALA A O 1
ATOM 1032 N N . ILE A 1 125 ? -4.007 2.432 11.800 1.00 82.62 125 ILE A N 1
ATOM 1033 C CA . ILE A 1 125 ? -4.374 3.423 12.821 1.00 82.62 125 ILE A CA 1
ATOM 1034 C C . ILE A 1 125 ? -3.306 4.506 12.875 1.00 82.62 125 ILE A C 1
ATOM 1036 O O . ILE A 1 125 ? -2.127 4.214 13.052 1.00 82.62 125 ILE A O 1
ATOM 1040 N N . ASN A 1 126 ? -3.728 5.764 12.782 1.00 87.50 126 ASN A N 1
ATOM 1041 C CA . ASN A 1 126 ? -2.833 6.914 12.898 1.00 87.50 126 ASN A CA 1
ATOM 1042 C C . ASN A 1 126 ? -3.187 7.843 14.070 1.00 87.50 126 ASN A C 1
ATOM 1044 O O . ASN A 1 126 ? -2.442 8.777 14.354 1.00 87.50 126 ASN A O 1
ATOM 1048 N N . GLU A 1 127 ? -4.290 7.575 14.772 1.00 91.31 127 GLU A N 1
ATOM 1049 C CA . GLU A 1 127 ? -4.704 8.314 15.959 1.00 91.31 127 GLU A CA 1
ATOM 1050 C C . GLU A 1 127 ? -5.287 7.360 17.004 1.00 91.31 127 GLU A C 1
ATOM 1052 O O . GLU A 1 127 ? -6.070 6.467 16.671 1.00 91.31 127 GLU A O 1
ATOM 1057 N N . VAL A 1 128 ? -4.912 7.562 18.270 1.00 93.88 128 VAL A N 1
ATOM 1058 C CA . VAL A 1 128 ? -5.316 6.734 19.413 1.00 93.88 128 VAL A CA 1
ATOM 1059 C C . VAL A 1 128 ? -5.883 7.625 20.516 1.00 93.88 128 VAL A C 1
ATOM 1061 O O . VAL A 1 128 ? -5.392 8.727 20.751 1.00 93.88 128 VAL A O 1
ATOM 1064 N N . THR A 1 129 ? -6.914 7.146 21.206 1.00 94.81 129 THR A N 1
ATOM 1065 C CA . THR A 1 129 ? -7.472 7.781 22.407 1.00 94.81 129 THR A CA 1
ATOM 1066 C C . THR A 1 129 ? -7.929 6.720 23.408 1.00 94.81 129 THR A C 1
ATOM 1068 O O . THR A 1 129 ? -7.937 5.528 23.089 1.00 94.81 129 THR A O 1
ATOM 1071 N N . TRP A 1 130 ? -8.306 7.133 24.616 1.00 94.75 130 TRP A N 1
ATOM 1072 C CA . TRP A 1 130 ? -8.854 6.244 25.634 1.00 94.75 130 TRP A CA 1
ATOM 1073 C C . TRP A 1 130 ? -10.073 6.864 26.317 1.00 94.75 130 TRP A C 1
ATOM 1075 O O . TRP A 1 130 ? -10.232 8.083 26.356 1.00 94.75 130 TRP A O 1
ATOM 1085 N N . GLU A 1 131 ? -10.952 6.008 26.824 1.00 94.19 131 GLU A N 1
ATOM 1086 C CA . GLU A 1 131 ? -12.155 6.394 27.558 1.00 94.19 131 GLU A CA 1
ATOM 1087 C C . GLU A 1 131 ? -12.245 5.566 28.837 1.00 94.19 131 GLU A C 1
ATOM 1089 O O . GLU A 1 131 ? -12.269 4.338 28.763 1.00 94.19 131 GLU A O 1
ATOM 1094 N N . GLU A 1 132 ? -12.303 6.242 29.981 1.00 92.62 132 GLU A N 1
ATOM 1095 C CA . GLU A 1 132 ? -12.357 5.624 31.310 1.00 92.62 132 GLU A CA 1
ATOM 1096 C C . GLU A 1 132 ? -13.805 5.513 31.812 1.00 92.62 132 GLU A C 1
ATOM 1098 O O . GLU A 1 132 ? -14.623 6.394 31.517 1.00 92.62 132 GLU A O 1
ATOM 1103 N N . ASP A 1 133 ? -14.132 4.440 32.546 1.00 90.06 133 ASP A N 1
ATOM 1104 C CA . ASP A 1 133 ? -15.484 4.154 33.086 1.00 90.06 133 ASP A CA 1
ATOM 1105 C C . ASP A 1 133 ? -16.606 4.368 32.035 1.00 90.06 133 ASP A C 1
ATOM 1107 O O . ASP A 1 133 ? -17.670 4.961 32.275 1.00 90.06 133 ASP A O 1
ATOM 1111 N N . CYS A 1 134 ? -16.353 3.922 30.799 1.00 88.06 134 CYS A N 1
ATOM 1112 C CA . CYS A 1 134 ? -17.131 4.348 29.641 1.00 88.06 134 CYS A CA 1
ATOM 1113 C C . CYS A 1 134 ? -18.414 3.520 29.478 1.00 88.06 134 CYS A C 1
ATOM 1115 O O . CYS A 1 134 ? -18.393 2.289 29.384 1.00 88.06 134 CYS A O 1
ATOM 1117 N N . CYS A 1 135 ? -19.563 4.197 29.414 1.00 89.69 135 CYS A N 1
ATOM 1118 C CA . CYS A 1 135 ? -20.836 3.548 29.112 1.00 89.69 135 CYS A CA 1
ATOM 1119 C C . CYS A 1 135 ? -20.986 3.253 27.611 1.00 89.69 135 CYS A C 1
ATOM 1121 O O . CYS A 1 135 ? -20.350 3.879 26.761 1.00 89.69 135 CYS A O 1
ATOM 1123 N N . THR A 1 136 ? -21.871 2.315 27.276 1.00 86.88 136 THR A N 1
ATOM 1124 C CA . THR A 1 136 ? -22.111 1.881 25.894 1.00 86.88 136 THR A CA 1
ATOM 1125 C C . THR A 1 136 ? -22.593 3.011 24.983 1.00 86.88 136 THR A C 1
ATOM 1127 O O . THR A 1 136 ? -22.221 3.037 23.816 1.00 86.88 136 THR A O 1
ATOM 1130 N N . GLU A 1 137 ? -23.347 3.988 25.493 1.00 92.69 137 GLU A N 1
ATOM 1131 C CA . GLU A 1 137 ? -23.831 5.141 24.716 1.00 92.69 137 GLU A CA 1
ATOM 1132 C C . GLU A 1 137 ? -22.693 6.101 24.338 1.00 92.69 137 GLU A C 1
ATOM 1134 O O . GLU A 1 137 ? -22.614 6.591 23.206 1.00 92.69 137 GLU A O 1
ATOM 1139 N N . ARG A 1 138 ? -21.775 6.348 25.281 1.00 91.94 138 ARG A N 1
ATOM 1140 C CA . ARG A 1 138 ? -20.583 7.173 25.049 1.00 91.94 138 ARG A CA 1
ATOM 1141 C C . ARG A 1 138 ? -19.618 6.472 24.096 1.00 91.94 138 ARG A C 1
ATOM 1143 O O . ARG A 1 138 ? -19.096 7.108 23.182 1.00 91.94 138 ARG A O 1
ATOM 1150 N N . LEU A 1 139 ? -19.445 5.161 24.259 1.00 92.88 139 LEU A N 1
ATOM 1151 C CA . LEU A 1 139 ? -18.662 4.334 23.346 1.00 92.88 139 LEU A CA 1
ATOM 1152 C C . LEU A 1 139 ? -19.246 4.352 21.926 1.00 92.88 139 LEU A C 1
ATOM 1154 O O . LEU A 1 139 ? -18.508 4.579 20.968 1.00 92.88 139 LEU A O 1
ATOM 1158 N N . GLN A 1 140 ? -20.565 4.192 21.789 1.00 93.94 140 GLN A N 1
ATOM 1159 C CA . GLN A 1 140 ? -21.249 4.250 20.497 1.00 93.94 140 GLN A CA 1
ATOM 1160 C C . GLN A 1 140 ? -21.042 5.606 19.815 1.00 93.94 140 GLN A C 1
ATOM 1162 O O . GLN A 1 140 ? -20.656 5.653 18.652 1.00 93.94 140 GLN A O 1
ATOM 1167 N N . SER A 1 141 ? -21.156 6.706 20.567 1.00 94.69 141 SER A N 1
ATOM 1168 C CA . SER A 1 141 ? -20.900 8.055 20.040 1.00 94.69 141 SER A CA 1
ATOM 1169 C C . SER A 1 141 ? -19.489 8.200 19.449 1.00 94.69 141 SER A C 1
ATOM 1171 O O . SER A 1 141 ? -19.301 8.888 18.446 1.00 94.69 141 SER A O 1
ATOM 1173 N N . LYS A 1 142 ? -18.476 7.545 20.035 1.00 93.69 142 LYS A N 1
ATOM 1174 C CA . LYS A 1 142 ? -17.113 7.512 19.475 1.00 93.69 142 LYS A CA 1
ATOM 1175 C C . LYS A 1 142 ? -17.032 6.628 18.231 1.00 93.69 142 LYS A C 1
ATOM 1177 O O . LYS A 1 142 ? -16.385 7.008 17.256 1.00 93.69 142 LYS A O 1
ATOM 1182 N N . ILE A 1 143 ? -17.695 5.476 18.231 1.00 92.62 143 ILE A N 1
ATOM 1183 C CA . ILE A 1 143 ? -17.739 4.582 17.066 1.00 92.62 143 ILE A CA 1
ATOM 1184 C C . ILE A 1 143 ? -18.342 5.294 15.847 1.00 92.62 143 ILE A C 1
ATOM 1186 O O . ILE A 1 143 ? -17.775 5.214 14.752 1.00 92.62 143 ILE A O 1
ATOM 1190 N N . ASP A 1 144 ? -19.414 6.059 16.055 1.00 93.12 144 ASP A N 1
ATOM 1191 C CA . ASP A 1 144 ? -20.083 6.865 15.025 1.00 93.12 144 ASP A CA 1
ATOM 1192 C C . ASP A 1 144 ? -19.175 7.993 14.501 1.00 93.12 144 ASP A C 1
ATOM 1194 O O . ASP A 1 144 ? -19.192 8.349 13.322 1.00 93.12 144 ASP A O 1
ATOM 1198 N N . GLN A 1 145 ? -18.286 8.512 15.353 1.00 90.38 145 GLN A N 1
ATOM 1199 C CA . GLN A 1 145 ? -17.231 9.454 14.964 1.00 90.38 145 GLN A CA 1
ATOM 1200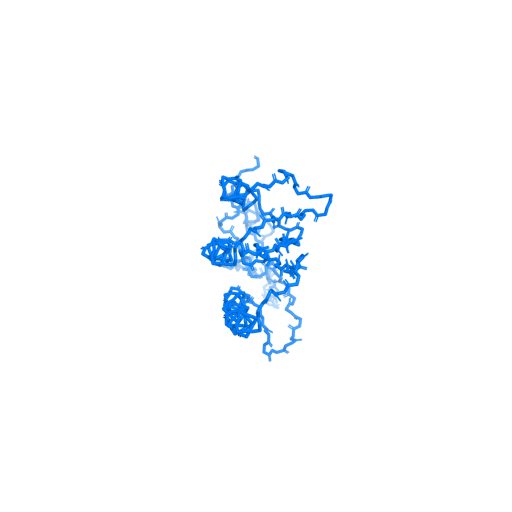 C C . GLN A 1 145 ? -16.067 8.794 14.204 1.00 90.38 145 GLN A C 1
ATOM 1202 O O . GLN A 1 145 ? -15.130 9.494 13.813 1.00 90.38 145 GLN A O 1
ATOM 1207 N N . GLY A 1 146 ? -16.119 7.486 13.949 1.00 89.31 146 GLY A N 1
ATOM 1208 C CA . GLY A 1 146 ? -15.112 6.744 13.189 1.00 89.31 146 GLY A CA 1
ATOM 1209 C C . GLY A 1 146 ? -14.029 6.085 14.044 1.00 89.31 146 GLY A C 1
ATOM 1210 O O . GLY A 1 146 ? -13.066 5.561 13.488 1.00 89.31 146 GLY A O 1
ATOM 1211 N N . TRP A 1 147 ? -14.169 6.082 15.371 1.00 93.38 147 TRP A N 1
ATOM 1212 C CA . TRP A 1 147 ? -13.277 5.328 16.251 1.00 93.38 147 TRP A CA 1
ATOM 1213 C C . TRP A 1 147 ? -13.594 3.825 16.215 1.00 93.38 147 TRP A C 1
ATOM 1215 O O . TRP A 1 147 ? -14.720 3.400 15.940 1.00 93.38 147 TRP A O 1
ATOM 1225 N N . ARG A 1 148 ? -12.589 2.992 16.474 1.00 91.56 148 ARG A N 1
ATOM 1226 C CA . ARG A 1 148 ? -12.690 1.531 16.570 1.00 91.56 148 ARG A CA 1
ATOM 1227 C C . ARG A 1 148 ? -12.015 1.058 17.849 1.00 91.56 148 ARG A C 1
ATOM 1229 O O . ARG A 1 148 ? -11.016 1.634 18.264 1.00 91.56 148 ARG A O 1
ATOM 1236 N N . ILE A 1 149 ? -12.574 0.029 18.478 1.00 93.12 149 ILE A N 1
ATOM 1237 C CA . ILE A 1 149 ? -12.054 -0.526 19.733 1.00 93.12 149 ILE A CA 1
ATOM 1238 C C . ILE A 1 149 ? -10.780 -1.320 19.442 1.00 93.12 149 ILE A C 1
ATOM 1240 O O . ILE A 1 149 ? -10.798 -2.214 18.598 1.00 93.12 149 ILE A O 1
ATOM 1244 N N . LEU A 1 150 ? -9.695 -0.997 20.146 1.00 90.81 150 LEU A N 1
ATOM 1245 C CA . LEU A 1 150 ? -8.411 -1.704 20.065 1.00 90.81 150 LEU A CA 1
ATOM 1246 C C . LEU A 1 150 ? -8.215 -2.640 21.248 1.00 90.81 150 LEU A C 1
ATOM 1248 O O . LEU A 1 150 ? -7.744 -3.761 21.082 1.00 90.81 150 LEU A O 1
ATOM 1252 N N . ALA A 1 151 ? -8.585 -2.170 22.437 1.00 90.88 151 ALA A N 1
ATOM 1253 C CA . ALA A 1 151 ? -8.532 -2.944 23.662 1.00 90.88 151 ALA A CA 1
ATOM 1254 C C . ALA A 1 151 ? -9.696 -2.563 24.576 1.00 90.88 151 ALA A C 1
ATOM 1256 O O . ALA A 1 151 ? -10.152 -1.417 24.583 1.00 90.88 151 ALA A O 1
ATOM 1257 N N . ILE A 1 152 ? -10.149 -3.547 25.346 1.00 91.56 152 ILE A N 1
ATOM 1258 C CA . ILE A 1 152 ? -11.115 -3.385 26.428 1.00 91.56 152 ILE A CA 1
ATOM 1259 C C . ILE A 1 152 ? -10.381 -3.781 27.702 1.00 91.56 152 ILE A C 1
ATOM 1261 O O . ILE A 1 152 ? -9.858 -4.894 27.786 1.00 91.56 152 ILE A O 1
ATOM 1265 N N . CYS A 1 153 ? -10.344 -2.880 28.673 1.00 90.31 153 CYS A N 1
ATOM 1266 C CA . CYS A 1 153 ? -9.666 -3.073 29.945 1.00 90.31 153 CYS A CA 1
ATOM 1267 C C . CYS A 1 153 ? -10.728 -3.181 31.048 1.00 90.31 153 CYS A C 1
ATOM 1269 O O . CYS A 1 153 ? -11.163 -2.162 31.585 1.00 90.31 153 CYS A O 1
ATOM 1271 N N . PRO A 1 154 ? -11.218 -4.395 31.359 1.00 87.56 154 PRO A N 1
ATOM 1272 C CA . PRO A 1 154 ? -12.130 -4.586 32.478 1.00 87.56 154 PRO A CA 1
ATOM 1273 C C . PRO A 1 154 ? -11.377 -4.377 33.798 1.00 87.56 154 PRO A C 1
ATOM 1275 O O . PRO A 1 154 ? -10.442 -5.119 34.099 1.00 87.56 154 PRO A O 1
ATOM 1278 N N . GLN A 1 155 ? -11.791 -3.383 34.584 1.00 81.94 155 GLN A N 1
ATOM 1279 C CA . GLN A 1 155 ? -11.234 -3.118 35.911 1.00 81.94 155 GLN A CA 1
ATOM 1280 C C . GLN A 1 155 ? -12.063 -3.844 36.986 1.00 81.94 155 GLN A C 1
ATOM 1282 O O . GLN A 1 155 ? -13.293 -3.788 36.942 1.00 81.94 155 GLN A O 1
ATOM 1287 N N . PRO A 1 156 ? -11.436 -4.544 37.950 1.00 79.25 156 PRO A N 1
ATOM 1288 C CA . PRO A 1 156 ? -12.146 -5.336 38.959 1.00 79.25 156 PRO A CA 1
ATOM 1289 C C . PRO A 1 156 ? -12.935 -4.493 39.977 1.00 79.25 156 PRO A C 1
ATOM 1291 O O . PRO A 1 156 ? -13.851 -5.005 40.619 1.00 79.25 156 PRO A O 1
ATOM 1294 N N . ASP A 1 157 ? -12.584 -3.221 40.137 1.00 86.62 157 ASP A N 1
ATOM 1295 C CA . ASP A 1 157 ? -13.147 -2.261 41.089 1.00 86.62 157 ASP A CA 1
ATOM 1296 C C . ASP A 1 157 ? -14.086 -1.228 40.443 1.00 86.62 157 ASP A C 1
ATOM 1298 O O . ASP A 1 157 ? -14.692 -0.417 41.147 1.00 86.62 157 ASP A O 1
ATOM 1302 N N . GLN A 1 158 ? -14.272 -1.285 39.122 1.00 82.06 158 GLN A N 1
ATOM 1303 C CA . GLN A 1 158 ? -15.202 -0.421 38.399 1.00 82.06 158 GLN A CA 1
ATOM 1304 C C . GLN A 1 158 ? -16.320 -1.226 37.742 1.00 82.06 158 GLN A C 1
ATOM 1306 O O . GLN A 1 158 ? -16.158 -2.367 37.316 1.00 82.06 158 GLN A O 1
ATOM 1311 N N . ARG A 1 159 ? -17.503 -0.609 37.640 1.00 87.38 159 ARG A N 1
ATOM 1312 C CA . ARG A 1 159 ? -18.653 -1.239 36.978 1.00 87.38 159 ARG A CA 1
ATOM 1313 C C . ARG A 1 159 ? -18.480 -1.286 35.456 1.00 87.38 159 ARG A C 1
ATOM 1315 O O . ARG A 1 159 ? -19.046 -2.181 34.827 1.00 87.38 159 ARG A O 1
ATOM 1322 N N . ARG A 1 160 ? -17.803 -0.303 34.853 1.00 89.81 160 ARG A N 1
ATOM 1323 C CA . ARG A 1 160 ? -17.685 -0.172 33.395 1.00 89.81 160 ARG A CA 1
ATOM 1324 C C . ARG A 1 160 ? -16.226 -0.305 32.963 1.00 89.81 160 ARG A C 1
ATOM 1326 O O . ARG A 1 160 ? -15.352 0.098 33.720 1.00 89.81 160 ARG A O 1
ATOM 1333 N N . PRO A 1 161 ? -15.960 -0.863 31.772 1.00 91.12 161 PRO A N 1
ATOM 1334 C CA . PRO A 1 161 ? -14.597 -0.996 31.277 1.00 91.12 161 PRO A CA 1
ATOM 1335 C C . PRO A 1 161 ? -14.006 0.339 30.826 1.00 91.12 161 PRO A C 1
ATOM 1337 O O . PRO A 1 161 ? -14.736 1.236 30.386 1.00 91.12 161 PRO A O 1
ATOM 1340 N N . ASP A 1 162 ? -12.678 0.385 30.803 1.00 93.44 162 ASP A N 1
ATOM 1341 C CA . ASP A 1 162 ? -11.946 1.372 30.020 1.00 93.44 162 ASP A CA 1
ATOM 1342 C C . ASP A 1 162 ? -11.740 0.847 28.595 1.00 93.44 162 ASP A C 1
ATOM 1344 O O . ASP A 1 162 ? -11.617 -0.362 28.359 1.00 93.44 162 ASP A O 1
ATOM 1348 N N . TYR A 1 163 ? -11.680 1.755 27.626 1.00 94.31 163 TYR A N 1
ATOM 1349 C CA . TYR A 1 163 ? -11.490 1.410 26.220 1.00 94.31 163 TYR A CA 1
ATOM 1350 C C . TYR A 1 163 ? -10.300 2.157 25.649 1.00 94.31 163 TYR A C 1
ATOM 1352 O O . TYR A 1 163 ? -10.205 3.374 25.788 1.00 94.31 163 TYR A O 1
ATOM 1360 N N . VAL A 1 164 ? -9.443 1.440 24.926 1.00 94.31 164 VAL A N 1
ATOM 1361 C CA . VAL A 1 164 ? -8.463 2.046 24.020 1.00 94.31 164 VAL A CA 1
ATOM 1362 C C . VAL A 1 164 ? -9.062 2.031 22.624 1.00 94.31 164 VAL A C 1
ATOM 1364 O O . VAL A 1 164 ? -9.485 0.981 22.132 1.00 94.31 164 VAL A O 1
ATOM 1367 N N . LEU A 1 165 ? -9.111 3.194 21.985 1.00 94.12 165 LEU A N 1
ATOM 1368 C CA . LEU A 1 165 ? -9.733 3.399 20.685 1.00 94.12 165 LEU A CA 1
ATOM 1369 C C . LEU A 1 165 ? -8.700 3.878 19.665 1.00 94.12 165 LEU A C 1
ATOM 1371 O O . LEU A 1 165 ? -7.804 4.650 19.995 1.00 94.12 165 LEU A O 1
ATOM 1375 N N . GLY A 1 166 ? -8.864 3.468 18.412 1.00 93.00 166 GLY A N 1
ATOM 1376 C CA . GLY A 1 166 ? -8.040 3.900 17.289 1.00 93.00 166 GLY A CA 1
ATOM 1377 C C . GLY A 1 166 ? -8.885 4.326 16.103 1.00 93.00 166 GLY A C 1
ATOM 1378 O O . GLY A 1 166 ? -9.995 3.826 15.911 1.00 93.00 166 GLY A O 1
ATOM 1379 N N . ARG A 1 167 ? -8.366 5.241 15.288 1.00 90.25 167 ARG A N 1
ATOM 1380 C CA . ARG A 1 167 ? -8.956 5.577 13.990 1.00 90.25 167 ARG A CA 1
ATOM 1381 C C . ARG A 1 167 ? -7.890 5.864 12.943 1.00 90.25 167 ARG A C 1
ATOM 1383 O O . ARG A 1 167 ? -6.734 6.130 13.266 1.00 90.25 167 ARG A O 1
ATOM 1390 N N . ASN A 1 168 ? -8.318 5.822 11.687 1.00 87.88 168 ASN A N 1
ATOM 1391 C CA . ASN A 1 168 ? -7.569 6.361 10.565 1.00 87.88 168 ASN A CA 1
ATOM 1392 C C . ASN A 1 168 ? -8.246 7.659 10.110 1.00 87.88 168 ASN A C 1
ATOM 1394 O O . ASN A 1 168 ? -9.372 7.632 9.611 1.00 87.88 168 ASN A O 1
ATOM 1398 N N . THR A 1 169 ? -7.580 8.796 10.288 1.00 81.38 169 THR A N 1
ATOM 1399 C CA . THR A 1 169 ? -8.109 10.108 9.877 1.00 81.38 169 THR A CA 1
ATOM 1400 C C . THR A 1 169 ? -8.071 10.354 8.369 1.00 81.38 169 THR A C 1
ATOM 1402 O O . THR A 1 169 ? -8.775 11.234 7.887 1.00 81.38 169 THR A O 1
ATOM 1405 N N . GLN A 1 170 ? -7.293 9.572 7.620 1.00 71.56 170 GLN A N 1
ATOM 1406 C CA . GLN A 1 170 ? -7.075 9.738 6.180 1.00 71.56 170 GLN A CA 1
ATOM 1407 C C . GLN A 1 170 ? -8.095 8.966 5.326 1.00 71.56 170 GLN A C 1
ATOM 1409 O O . GLN A 1 170 ? -8.280 9.299 4.163 1.00 71.56 170 GLN A O 1
ATOM 1414 N N . ILE A 1 171 ? -8.797 7.973 5.891 1.00 59.72 171 ILE A N 1
ATOM 1415 C CA . ILE A 1 171 ? -9.798 7.153 5.170 1.00 59.72 171 ILE A CA 1
ATOM 1416 C C . ILE A 1 171 ? -11.180 7.844 5.081 1.00 59.72 171 ILE A C 1
ATOM 1418 O O . ILE A 1 171 ? -12.102 7.335 4.449 1.00 59.72 171 ILE A O 1
ATOM 1422 N N . ARG A 1 172 ? -11.354 9.045 5.650 1.00 50.03 172 ARG A N 1
ATOM 1423 C CA . ARG A 1 172 ? -12.561 9.854 5.408 1.00 50.03 172 ARG A CA 1
ATOM 1424 C C . ARG A 1 172 ? -12.464 10.585 4.066 1.00 50.03 172 ARG A C 1
ATOM 1426 O O . ARG A 1 172 ? -12.181 11.777 4.030 1.00 50.03 172 ARG A O 1
ATOM 1433 N N . GLN A 1 173 ? -12.727 9.865 2.984 1.00 43.12 173 GLN A N 1
ATOM 1434 C CA . GLN A 1 173 ? -13.199 10.443 1.728 1.00 43.12 173 GLN A CA 1
ATOM 1435 C C . GLN A 1 173 ? -14.446 9.669 1.295 1.00 43.12 173 GLN A C 1
ATOM 1437 O O . GLN A 1 173 ? -14.365 8.542 0.821 1.00 43.12 173 GLN A O 1
ATOM 1442 N N . ASP A 1 174 ? -15.578 10.276 1.646 1.00 44.44 174 ASP A N 1
ATOM 1443 C CA . ASP A 1 174 ? -16.931 10.197 1.093 1.00 44.44 174 ASP A CA 1
ATOM 1444 C C . ASP A 1 174 ? -17.238 9.052 0.107 1.00 44.44 174 ASP A C 1
ATOM 1446 O O . ASP A 1 174 ? -16.712 8.991 -1.005 1.00 44.44 174 ASP A O 1
ATOM 1450 N N . TYR A 1 175 ? -18.158 8.182 0.542 1.00 38.75 175 TYR A N 1
ATOM 1451 C CA . TYR A 1 175 ? -18.976 7.320 -0.319 1.00 38.75 175 TYR A CA 1
ATOM 1452 C C . TYR A 1 175 ? -20.097 8.126 -0.979 1.00 38.75 175 TYR A C 1
ATOM 1454 O O . TYR A 1 175 ? -20.666 9.001 -0.285 1.00 38.75 175 TYR A O 1
#

Secondary structure (DSSP, 8-state):
-PPPPEEEEEE--S---HHHHHHHHHHHTTTS---SS--TTSPEEEEES-HHHHHHHHHHHHHH-TT-EEEEEE-S--S-HHHHHHHHHHHHHHHHHHHHHHHHHHTTS-TTT----S-HHHHT--EEEEESS--HHHHHHHHHTT-EEEEEE--TT-SS-EEEEEE-SS-----

Radius of gyration: 24.84 Å; chains: 1; bounding box: 55×24×78 Å

pLDDT: mean 70.12, std 14.31, range [38.75, 94.81]

Sequence (175 aa):
MTPMFFEFTFSYDARF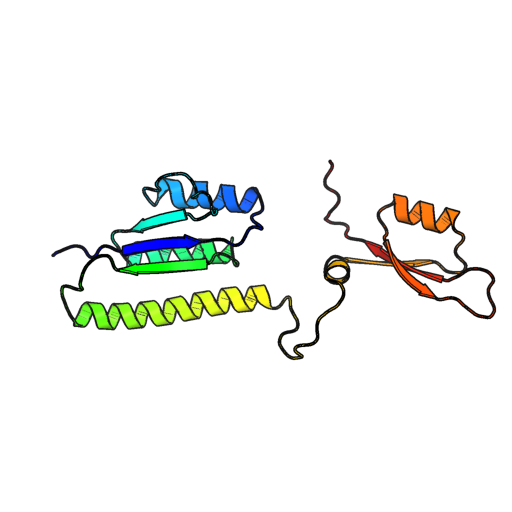TKEEGAFLTSYLGPKFRLEDEPDEQGRYKIASRSWDIFRADIGPIFEKVPLAKLDIRQLSEPAHYHFLTKWLADMQSFMERIDEVQKAQTHLFNHKCDVHVPGFGLLAINEVTWEEDCCTERLQSKIDQGWRILAICPQPDQRRPDYVLGRNTQIRQDY

Foldseek 3Di:
DDFWKKKKKWAADDDDDPVLVVCCLVLVVVLFVWPRDQPVRRMTIGIDRDPVSVLVSCVVNCVSPVRIDMDMGTPDDDPDPVVVVVVVVVVVVSVVVSVVSNVVVVVLDDPPPPDDDPPPVVVQFDDKDKDALDDPVNVVVVVVVAKDFPDWADDPPGPGTMTIITGHPVPPDDD